Protein AF-A0A452Z0E9-F1 (afdb_monomer)

Foldseek 3Di:
DDPPPPPDPPPADDDAAAEDEAEPLDPPWDDPLQKIKDWDDDQFPPVPNSDRNAADDCDDRNVNLVSQLVSFDWHWYKYKDQDCPDPVRIDIDTSAIKGFPDWDWDQPPVRHIIIITMIGHDPPDPDGPDDDDDDDPDD

Structure (mmCIF, N/CA/C/O backbone):
data_AF-A0A452Z0E9-F1
#
_entry.id   AF-A0A452Z0E9-F1
#
loop_
_atom_site.group_PDB
_atom_site.id
_atom_site.type_symbol
_atom_site.label_atom_id
_atom_site.label_alt_id
_atom_site.label_comp_id
_atom_site.label_asym_id
_atom_site.label_entity_id
_atom_site.label_seq_id
_atom_site.pdbx_PDB_ins_code
_atom_site.Cartn_x
_atom_site.Cartn_y
_atom_site.Cartn_z
_atom_site.occupancy
_atom_site.B_iso_or_equiv
_atom_site.auth_seq_id
_atom_site.auth_comp_id
_atom_site.auth_asym_id
_atom_site.auth_atom_id
_atom_site.pdbx_PDB_model_num
ATOM 1 N N . ASP A 1 1 ? -33.662 20.591 -7.785 1.00 42.84 1 ASP A N 1
ATOM 2 C CA . ASP A 1 1 ? -32.416 19.800 -7.823 1.00 42.84 1 ASP A CA 1
ATOM 3 C C . ASP A 1 1 ? -32.261 18.913 -6.604 1.00 42.84 1 ASP A C 1
ATOM 5 O O . ASP A 1 1 ? -31.738 19.324 -5.576 1.00 42.84 1 ASP A O 1
ATOM 9 N N . HIS A 1 2 ? -32.767 17.686 -6.708 1.00 39.69 2 HIS A N 1
ATOM 10 C CA . HIS A 1 2 ? -32.598 16.657 -5.689 1.00 39.69 2 HIS A CA 1
ATOM 11 C C . HIS A 1 2 ? -31.381 15.806 -6.044 1.00 39.69 2 HIS A C 1
ATOM 13 O O . HIS A 1 2 ? -31.487 14.824 -6.775 1.00 39.69 2 HIS A O 1
ATOM 19 N N . LEU A 1 3 ? -30.213 16.190 -5.527 1.00 51.38 3 LEU A N 1
ATOM 20 C CA . LEU A 1 3 ? -29.077 15.277 -5.467 1.00 51.38 3 LEU A CA 1
ATOM 21 C C . LEU A 1 3 ? -29.470 14.131 -4.533 1.00 51.38 3 LEU A C 1
ATOM 23 O O . LEU A 1 3 ? -29.570 14.310 -3.318 1.00 51.38 3 LEU A O 1
ATOM 27 N N . ILE A 1 4 ? -29.737 12.964 -5.115 1.00 50.75 4 ILE A N 1
ATOM 28 C CA . ILE A 1 4 ? -29.902 11.713 -4.381 1.00 50.75 4 ILE A CA 1
ATOM 29 C C . ILE A 1 4 ? -28.610 11.516 -3.581 1.00 50.75 4 ILE A C 1
ATOM 31 O O . ILE A 1 4 ? -27.563 11.200 -4.147 1.00 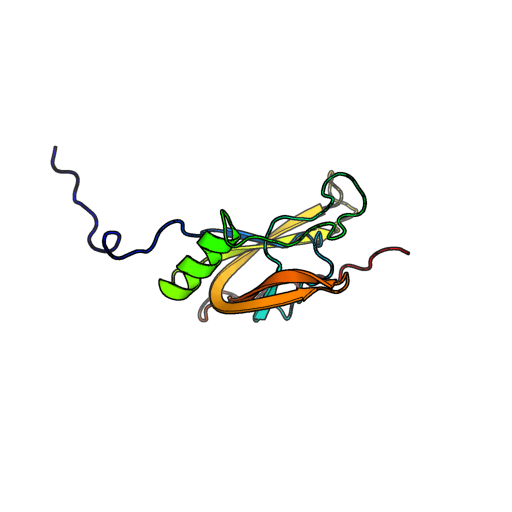50.75 4 ILE A O 1
ATOM 35 N N . LYS A 1 5 ? -28.658 11.746 -2.263 1.00 47.97 5 LYS A N 1
ATOM 36 C CA . LYS A 1 5 ? -27.589 11.312 -1.362 1.00 47.97 5 LYS A CA 1
ATOM 37 C C . LYS A 1 5 ? -27.505 9.800 -1.515 1.00 47.97 5 LYS A C 1
ATOM 39 O O . LYS A 1 5 ? -28.446 9.112 -1.132 1.00 47.97 5 LYS A O 1
ATOM 44 N N . GLN A 1 6 ? -26.426 9.295 -2.109 1.00 50.00 6 GLN A N 1
ATOM 45 C CA . GLN A 1 6 ? -26.231 7.853 -2.200 1.00 50.00 6 GLN A CA 1
ATOM 46 C C . GLN A 1 6 ? -26.188 7.286 -0.771 1.00 50.00 6 GLN A C 1
ATOM 48 O O . GLN A 1 6 ? -25.331 7.708 0.016 1.00 50.00 6 GLN A O 1
ATOM 53 N N . PRO A 1 7 ? -27.124 6.400 -0.3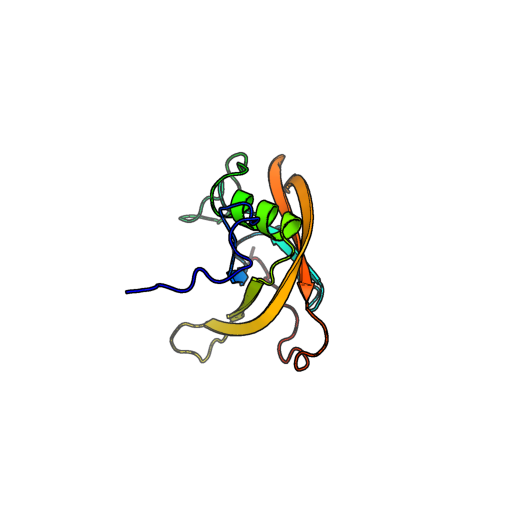93 1.00 45.50 7 PRO A N 1
ATOM 54 C CA . PRO A 1 7 ? -27.090 5.760 0.912 1.00 45.50 7 PRO A CA 1
ATOM 55 C C . PRO A 1 7 ? -25.846 4.864 0.956 1.00 45.50 7 PRO A C 1
ATOM 57 O O . PRO A 1 7 ? -25.644 4.050 0.060 1.00 45.50 7 PRO A O 1
ATOM 60 N N . GLY A 1 8 ? -24.980 5.060 1.952 1.00 62.38 8 GLY A N 1
ATOM 61 C CA . GLY A 1 8 ? -23.790 4.218 2.156 1.00 62.38 8 GLY A CA 1
ATOM 62 C C . GLY A 1 8 ? -22.478 4.952 2.445 1.00 62.38 8 GLY A C 1
ATOM 63 O O . GLY A 1 8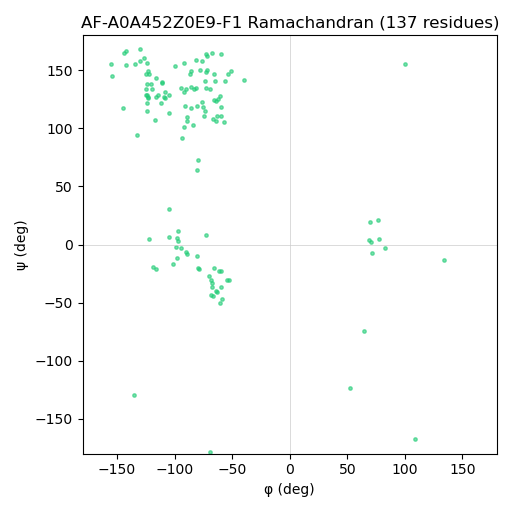 ? -21.536 4.320 2.904 1.00 62.38 8 GLY A O 1
ATOM 64 N N . TYR A 1 9 ? -22.398 6.272 2.232 1.00 62.69 9 TYR A N 1
ATOM 65 C CA . TYR A 1 9 ? -21.175 7.044 2.530 1.00 62.69 9 TYR A CA 1
ATOM 66 C C . TYR A 1 9 ? -21.194 7.769 3.886 1.00 62.69 9 TYR A C 1
ATOM 68 O O . TYR A 1 9 ? -20.153 8.268 4.305 1.00 62.69 9 TYR A O 1
ATOM 76 N N . GLN A 1 10 ? -22.346 7.861 4.565 1.00 72.00 10 GLN A N 1
ATOM 77 C CA . GLN A 1 10 ? -22.462 8.608 5.830 1.00 72.00 10 GLN A CA 1
ATOM 78 C C . GLN A 1 10 ? -21.733 7.942 7.005 1.00 72.00 10 GLN A C 1
ATOM 80 O O . GLN A 1 10 ? -21.276 8.653 7.895 1.00 72.00 10 GLN A O 1
ATOM 85 N N . ASP A 1 11 ? -21.577 6.618 6.970 1.00 85.62 11 ASP A N 1
ATOM 86 C CA . ASP A 1 11 ? -20.993 5.844 8.074 1.00 85.62 11 ASP A CA 1
ATOM 87 C C . ASP A 1 11 ? -19.499 5.539 7.871 1.00 85.62 11 ASP A C 1
ATOM 89 O O . ASP A 1 11 ? -18.884 4.844 8.677 1.00 85.62 11 ASP A O 1
ATOM 93 N N . LEU A 1 12 ? -18.895 6.047 6.789 1.00 89.81 12 LEU A N 1
ATOM 94 C CA . LEU A 1 12 ? -17.487 5.802 6.492 1.00 89.81 12 LEU A CA 1
ATOM 95 C C . LEU A 1 12 ? -16.577 6.737 7.285 1.00 89.81 12 LEU A C 1
ATOM 97 O O . LEU A 1 12 ? -16.750 7.957 7.307 1.00 89.81 12 LEU A O 1
ATOM 101 N N . ILE A 1 13 ? -15.525 6.160 7.857 1.00 93.81 13 ILE A N 1
ATOM 102 C CA . ILE A 1 13 ? -14.453 6.916 8.505 1.00 93.81 13 ILE A CA 1
ATOM 103 C C . ILE A 1 13 ? -13.493 7.443 7.430 1.00 93.81 13 ILE A C 1
ATOM 105 O O . ILE A 1 13 ? -12.867 6.661 6.715 1.00 93.81 13 ILE A O 1
ATOM 109 N N . PHE A 1 14 ? -13.351 8.764 7.323 1.00 93.38 14 PHE A N 1
ATOM 110 C CA . PHE A 1 14 ? -12.435 9.415 6.380 1.00 93.38 14 PHE A CA 1
ATOM 111 C C . PHE A 1 14 ? -11.125 9.854 7.061 1.00 93.38 14 PHE A C 1
ATOM 113 O O . PHE A 1 14 ? -11.120 10.119 8.265 1.00 93.38 14 PHE A O 1
ATOM 120 N N . PRO A 1 15 ? -10.003 9.967 6.322 1.00 96.00 15 PRO A N 1
ATOM 121 C CA . PRO A 1 15 ? -9.841 9.719 4.883 1.00 96.00 15 PRO A CA 1
ATOM 122 C C . PRO A 1 15 ? -9.889 8.230 4.514 1.00 96.00 15 PRO A C 1
ATOM 124 O O . PRO A 1 15 ? -9.733 7.374 5.379 1.00 96.00 15 PRO A O 1
ATOM 127 N N . LEU A 1 16 ? -10.076 7.947 3.222 1.00 95.88 16 LEU A N 1
ATOM 128 C CA . LEU A 1 16 ? -10.093 6.602 2.643 1.00 95.88 16 LEU A CA 1
ATOM 129 C C . LEU A 1 16 ? -9.000 6.447 1.588 1.00 95.88 16 LEU A C 1
ATOM 131 O O . LEU A 1 16 ? -8.797 7.330 0.754 1.00 95.88 16 LEU A O 1
ATOM 135 N N . ALA A 1 17 ? -8.328 5.301 1.597 1.00 97.19 17 ALA A N 1
ATOM 136 C CA . ALA A 1 17 ? -7.408 4.908 0.546 1.00 97.19 17 ALA A CA 1
ATOM 137 C C . ALA A 1 17 ? -8.201 4.227 -0.575 1.00 97.19 17 ALA A C 1
ATOM 139 O O . ALA A 1 17 ? -9.073 3.397 -0.328 1.00 97.19 17 ALA A O 1
ATOM 140 N N . THR A 1 18 ? -7.898 4.584 -1.823 1.00 96.75 18 THR A N 1
ATOM 141 C CA . THR A 1 18 ? -8.571 4.013 -3.006 1.00 96.75 18 THR A CA 1
ATOM 142 C C . THR A 1 18 ? -7.612 3.281 -3.939 1.00 96.75 18 THR A C 1
ATOM 144 O O . THR A 1 18 ? -8.043 2.453 -4.743 1.00 96.75 18 THR A O 1
ATOM 147 N N . CYS A 1 19 ? -6.313 3.566 -3.836 1.00 96.75 19 CYS A N 1
ATOM 148 C CA . CYS A 1 19 ? -5.262 2.962 -4.636 1.00 96.75 19 CYS A CA 1
ATOM 149 C C . CYS A 1 19 ? -3.935 3.004 -3.875 1.00 96.75 19 CYS A C 1
ATOM 151 O O . CYS A 1 19 ? -3.658 3.993 -3.197 1.00 96.75 19 CYS A O 1
ATOM 153 N N . ILE A 1 20 ? -3.111 1.976 -4.050 1.00 94.88 20 ILE A N 1
ATOM 154 C CA . ILE A 1 20 ? -1.687 1.995 -3.705 1.00 94.88 20 ILE A CA 1
ATOM 155 C C . ILE A 1 20 ? -0.853 1.641 -4.936 1.00 94.88 20 ILE A C 1
ATOM 157 O O . ILE A 1 20 ? -1.344 0.988 -5.863 1.00 94.88 20 ILE A O 1
ATOM 161 N N . VAL A 1 21 ? 0.404 2.079 -4.941 1.00 92.50 21 VAL A N 1
ATOM 162 C CA . VAL A 1 21 ? 1.372 1.761 -5.993 1.00 92.50 21 VAL A CA 1
ATOM 163 C C . VAL A 1 21 ? 2.595 1.120 -5.351 1.00 92.50 21 VAL A C 1
ATOM 165 O O . VAL A 1 21 ? 3.323 1.771 -4.607 1.00 92.50 21 VAL A O 1
ATOM 168 N N . MET A 1 22 ? 2.840 -0.147 -5.669 1.00 87.81 22 MET A N 1
ATOM 169 C CA . MET A 1 22 ? 4.044 -0.865 -5.267 1.00 87.81 22 MET A CA 1
ATOM 170 C C . MET A 1 22 ? 5.116 -0.660 -6.330 1.00 87.81 22 MET A C 1
ATOM 172 O O . MET A 1 22 ? 4.992 -1.154 -7.448 1.00 87.81 22 MET A O 1
ATOM 176 N N . SER A 1 23 ? 6.155 0.103 -6.003 1.00 80.69 23 SER A N 1
ATOM 177 C CA . SER A 1 23 ? 7.223 0.464 -6.952 1.00 80.69 23 SER A CA 1
ATOM 178 C C . SER A 1 23 ? 8.628 0.055 -6.503 1.00 80.69 23 SER A C 1
ATOM 180 O O . SER A 1 23 ? 9.594 0.389 -7.191 1.00 80.69 23 SER A O 1
ATOM 182 N N . GLY A 1 24 ? 8.737 -0.654 -5.372 1.00 70.00 24 GLY A N 1
ATOM 183 C CA . GLY A 1 24 ? 10.014 -1.100 -4.803 1.00 70.00 24 GLY A CA 1
ATOM 184 C C . GLY A 1 24 ? 10.800 -0.013 -4.093 1.00 70.00 24 GLY A C 1
ATOM 185 O O . GLY A 1 24 ? 12.012 -0.113 -3.961 1.00 70.00 24 GLY A O 1
ATOM 186 N N . ALA A 1 25 ? 10.122 1.057 -3.681 1.00 63.81 25 ALA A N 1
ATOM 187 C CA . ALA A 1 25 ? 10.745 2.180 -2.991 1.00 63.81 25 ALA A CA 1
ATOM 188 C C . ALA A 1 25 ? 10.977 1.922 -1.488 1.00 63.81 25 ALA A C 1
ATOM 190 O O . ALA A 1 25 ? 11.643 2.727 -0.838 1.00 63.81 25 ALA A O 1
ATOM 191 N N . TYR A 1 26 ? 10.427 0.832 -0.943 1.00 57.31 26 TYR A N 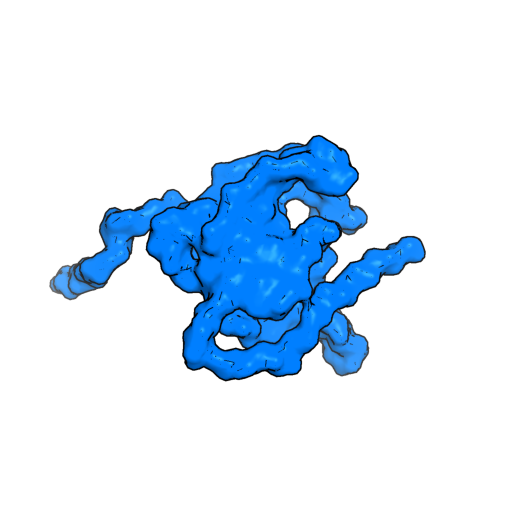1
ATOM 192 C CA . TYR A 1 26 ? 10.480 0.493 0.475 1.00 57.31 26 TYR A CA 1
ATOM 193 C C . TYR A 1 26 ? 11.104 -0.887 0.668 1.00 57.31 26 TYR A C 1
ATOM 195 O O . TYR A 1 26 ? 10.659 -1.870 0.083 1.00 57.31 26 TYR A O 1
ATOM 203 N N . GLU A 1 27 ? 12.139 -0.940 1.504 1.00 59.00 27 GLU A N 1
ATOM 204 C CA . GLU A 1 27 ? 12.914 -2.151 1.816 1.00 59.00 27 GLU A CA 1
ATOM 205 C C . GLU A 1 27 ? 12.103 -3.222 2.568 1.00 59.00 27 GLU A C 1
ATOM 207 O O . GLU A 1 27 ? 12.455 -4.398 2.547 1.00 59.00 27 GLU A O 1
ATOM 212 N N . ASP A 1 28 ? 11.006 -2.811 3.204 1.00 58.88 28 ASP A N 1
ATOM 213 C CA . ASP A 1 28 ? 10.146 -3.633 4.059 1.00 58.88 28 ASP A CA 1
ATOM 214 C C . ASP A 1 28 ? 8.928 -4.243 3.336 1.00 58.88 28 ASP A C 1
ATOM 216 O O . ASP A 1 28 ? 8.161 -4.993 3.953 1.00 58.88 28 ASP A O 1
ATOM 220 N N . ASP A 1 29 ? 8.721 -3.928 2.053 1.00 70.38 29 ASP A N 1
ATOM 221 C CA . ASP A 1 29 ? 7.580 -4.448 1.300 1.00 70.38 29 ASP A CA 1
ATOM 222 C C . ASP A 1 29 ? 7.732 -5.954 1.047 1.00 70.38 29 ASP A C 1
ATOM 224 O O . ASP A 1 29 ? 8.774 -6.443 0.606 1.00 70.38 29 ASP A O 1
ATOM 228 N N . PHE A 1 30 ? 6.654 -6.704 1.282 1.00 73.19 30 PHE A N 1
ATOM 229 C CA . PHE A 1 30 ? 6.617 -8.143 1.034 1.00 73.19 30 PHE A CA 1
ATOM 230 C C . PHE A 1 30 ? 5.468 -8.501 0.100 1.00 73.19 30 PHE A C 1
ATOM 232 O O . PHE A 1 30 ? 4.305 -8.245 0.410 1.00 73.19 30 PHE A O 1
ATOM 239 N N . ASP A 1 31 ? 5.787 -9.131 -1.030 1.00 74.50 31 ASP A N 1
ATOM 240 C CA . ASP A 1 31 ? 4.815 -9.461 -2.072 1.00 74.50 31 ASP A CA 1
ATOM 241 C C . ASP A 1 31 ? 4.686 -10.981 -2.270 1.00 74.50 31 ASP A C 1
ATOM 243 O O . ASP A 1 31 ? 5.552 -11.648 -2.843 1.00 74.50 31 ASP A O 1
ATOM 247 N N . LYS A 1 32 ? 3.566 -11.546 -1.807 1.00 77.06 32 LYS A N 1
ATOM 248 C CA . LYS A 1 32 ? 3.125 -12.919 -2.097 1.00 77.06 32 LYS A CA 1
ATOM 249 C C . LYS A 1 32 ? 1.979 -12.945 -3.114 1.00 77.06 32 LYS A C 1
ATOM 251 O O . LYS A 1 32 ? 1.177 -13.874 -3.088 1.00 77.06 32 LYS A O 1
ATOM 256 N N . ALA A 1 33 ? 1.927 -11.973 -4.025 1.00 77.06 33 ALA A N 1
ATOM 257 C CA . ALA A 1 33 ? 0.917 -11.835 -5.070 1.00 77.06 33 ALA A CA 1
ATOM 258 C C . ALA A 1 33 ? -0.495 -11.582 -4.501 1.00 77.06 33 ALA A C 1
ATOM 260 O O . ALA A 1 33 ? -0.971 -10.446 -4.520 1.00 77.06 33 ALA A O 1
ATOM 261 N N . ASP A 1 34 ? -1.149 -12.594 -3.935 1.00 84.00 34 ASP A N 1
ATOM 262 C CA . ASP A 1 34 ? -2.480 -12.470 -3.326 1.00 84.00 34 ASP A CA 1
ATOM 263 C C . ASP A 1 34 ? -2.451 -11.850 -1.926 1.00 84.00 34 ASP A C 1
ATOM 265 O O . ASP A 1 34 ? -3.456 -11.305 -1.469 1.00 84.00 34 ASP A O 1
ATOM 269 N N . GLU A 1 35 ? -1.299 -11.888 -1.257 1.00 88.88 35 GLU A N 1
ATOM 270 C CA . GLU A 1 35 ? -1.080 -11.241 0.033 1.00 88.88 35 GLU A CA 1
ATOM 271 C C . GLU A 1 35 ? 0.127 -10.310 -0.040 1.00 88.88 35 GLU A C 1
ATOM 273 O O . GLU A 1 35 ? 1.208 -10.701 -0.481 1.00 88.88 35 GLU A O 1
ATOM 278 N N . ILE A 1 36 ? -0.075 -9.068 0.385 1.00 91.12 36 ILE A N 1
ATOM 279 C CA . ILE A 1 36 ? 0.925 -8.004 0.343 1.00 91.12 36 ILE A CA 1
ATOM 280 C C . ILE A 1 36 ? 1.100 -7.464 1.756 1.00 91.12 36 ILE A C 1
ATOM 282 O O . ILE A 1 36 ? 0.117 -7.240 2.463 1.00 91.12 36 ILE A O 1
ATOM 286 N N . ILE A 1 37 ? 2.341 -7.202 2.148 1.00 91.50 37 ILE A N 1
ATOM 287 C CA . ILE A 1 37 ? 2.661 -6.306 3.256 1.00 91.50 37 ILE A CA 1
ATOM 288 C C . ILE A 1 37 ? 3.183 -5.019 2.629 1.00 91.50 37 ILE A C 1
ATOM 290 O O . ILE A 1 37 ? 4.226 -5.026 1.980 1.00 91.50 37 ILE A O 1
ATOM 294 N N . TYR A 1 38 ? 2.413 -3.947 2.785 1.00 91.56 38 TYR A N 1
ATOM 295 C CA . TYR A 1 38 ? 2.722 -2.625 2.260 1.00 91.56 38 TYR A CA 1
ATOM 296 C C . TYR A 1 38 ? 3.196 -1.719 3.391 1.00 91.56 38 TYR A C 1
ATOM 298 O O . TYR A 1 38 ? 2.516 -1.593 4.418 1.00 91.56 38 TYR A O 1
ATOM 306 N N . THR A 1 39 ? 4.339 -1.077 3.191 1.00 90.25 39 THR A N 1
ATOM 307 C CA . THR A 1 39 ? 4.904 -0.131 4.150 1.00 90.25 39 THR A CA 1
ATOM 308 C C . THR A 1 39 ? 4.265 1.244 3.976 1.00 90.25 39 THR 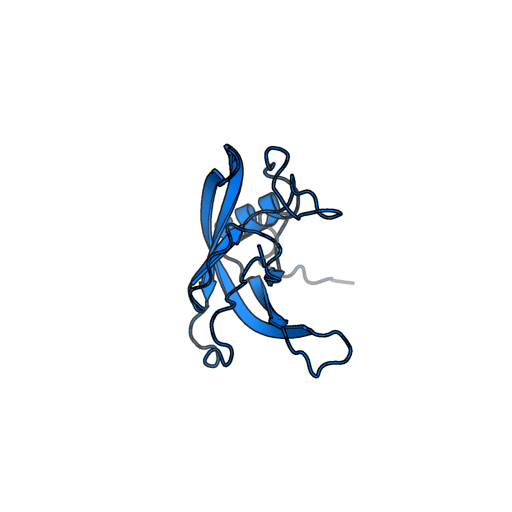A C 1
ATOM 310 O O . THR A 1 39 ? 4.096 1.742 2.864 1.00 90.25 39 THR A O 1
ATOM 313 N N . GLY A 1 40 ? 3.879 1.860 5.089 1.00 89.31 40 GLY A N 1
ATOM 314 C CA . GLY A 1 40 ? 3.285 3.187 5.126 1.00 89.31 40 GLY A CA 1
ATOM 315 C C . GLY A 1 40 ? 4.195 4.267 4.547 1.00 89.31 40 GLY A C 1
ATOM 316 O O . GLY A 1 40 ? 5.401 4.088 4.383 1.00 89.31 40 GLY A O 1
ATOM 317 N N . GLU A 1 41 ? 3.613 5.421 4.246 1.00 88.56 41 GLU A N 1
ATOM 318 C CA . GLU A 1 41 ? 4.365 6.573 3.766 1.00 88.56 41 GLU A CA 1
ATOM 319 C C . GLU A 1 41 ? 5.026 7.360 4.909 1.00 88.56 41 GLU A C 1
ATOM 321 O O . GLU A 1 41 ? 4.579 7.349 6.060 1.00 88.56 41 GLU A O 1
ATOM 326 N N . GLY A 1 42 ? 6.054 8.132 4.552 1.00 83.31 42 GLY A N 1
ATOM 327 C CA . GLY A 1 42 ? 6.703 9.093 5.442 1.00 83.31 42 GLY A CA 1
ATOM 328 C C . GLY A 1 42 ? 8.005 8.598 6.070 1.00 83.31 42 GLY A C 1
ATOM 329 O O . GLY A 1 42 ? 8.261 7.409 6.197 1.00 83.31 42 GLY A O 1
ATOM 330 N N . GLY A 1 43 ? 8.855 9.553 6.443 1.00 72.31 43 GLY A N 1
ATOM 331 C CA . GLY A 1 43 ? 10.148 9.313 7.086 1.00 72.31 43 GLY A CA 1
ATOM 332 C C . GLY A 1 43 ? 11.241 8.704 6.202 1.00 72.31 43 GLY A C 1
ATOM 333 O O . GLY A 1 43 ? 12.356 8.527 6.682 1.00 72.31 43 GLY A O 1
ATOM 334 N N . ASN A 1 44 ? 10.989 8.464 4.914 1.00 70.19 44 ASN A N 1
ATOM 335 C CA . ASN A 1 44 ? 11.997 8.033 3.943 1.00 70.19 44 ASN A CA 1
ATOM 336 C C . ASN A 1 44 ? 12.750 9.214 3.325 1.00 70.19 44 ASN A C 1
ATOM 338 O O . ASN A 1 44 ? 12.197 10.285 3.068 1.00 70.19 44 ASN A O 1
ATOM 342 N N . ASN A 1 45 ? 14.008 8.979 2.964 1.00 65.31 45 ASN A N 1
ATOM 343 C CA . ASN A 1 45 ? 14.801 9.880 2.142 1.00 65.31 45 ASN A CA 1
ATOM 344 C C . ASN A 1 45 ? 14.465 9.736 0.647 1.00 65.31 45 ASN A C 1
ATOM 346 O O . ASN A 1 45 ? 15.267 9.200 -0.118 1.00 65.31 45 ASN A O 1
ATOM 350 N N . LEU A 1 46 ? 13.293 10.221 0.230 1.00 58.53 46 LEU A N 1
ATOM 351 C CA . LEU A 1 46 ? 12.782 10.056 -1.142 1.00 58.53 46 LEU A CA 1
ATOM 352 C C . LEU A 1 46 ? 13.685 10.665 -2.236 1.00 58.53 46 LEU A C 1
ATOM 354 O O . LEU A 1 46 ? 13.618 10.239 -3.381 1.00 58.53 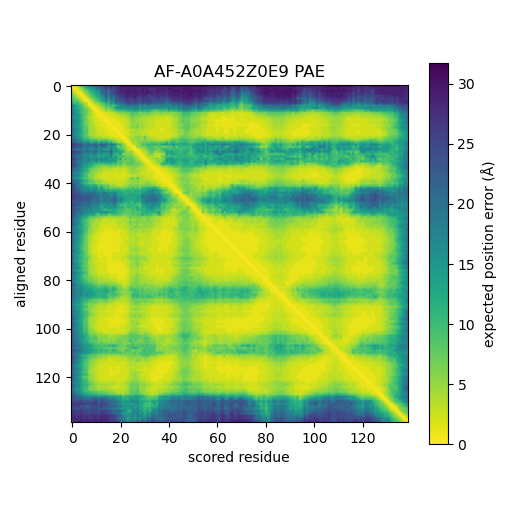46 LEU A O 1
ATOM 358 N N . LEU A 1 47 ? 14.534 11.639 -1.888 1.00 55.16 47 LEU A N 1
ATOM 359 C CA . LEU A 1 47 ? 15.479 12.296 -2.806 1.00 55.16 47 LEU A CA 1
ATOM 360 C C . LEU A 1 47 ? 16.908 11.726 -2.738 1.00 55.16 47 LEU A C 1
ATOM 362 O O . LEU A 1 47 ? 17.821 12.275 -3.348 1.00 55.16 47 LEU A O 1
ATOM 366 N N . GLY A 1 48 ? 17.128 10.658 -1.972 1.00 58.47 48 GLY A N 1
ATOM 367 C CA . GLY A 1 48 ? 18.423 9.984 -1.895 1.00 58.47 48 GLY A CA 1
ATOM 368 C C . GLY A 1 48 ? 18.263 8.472 -1.964 1.00 58.47 48 GLY A C 1
ATOM 369 O O . GLY A 1 48 ? 17.595 7.951 -2.841 1.00 58.47 48 GLY A O 1
ATOM 370 N N . ASN A 1 49 ? 18.869 7.757 -1.024 1.00 60.81 49 ASN A N 1
ATOM 371 C CA . ASN A 1 49 ? 18.873 6.290 -0.979 1.00 60.81 49 ASN A CA 1
ATOM 372 C C . ASN A 1 49 ? 17.538 5.623 -0.581 1.00 60.81 49 ASN A C 1
ATOM 374 O O . ASN A 1 49 ? 17.535 4.428 -0.323 1.00 60.81 49 ASN A O 1
ATOM 378 N N . GLY A 1 50 ? 16.427 6.358 -0.453 1.00 61.16 50 GLY A N 1
ATOM 379 C CA . GLY A 1 50 ? 15.114 5.789 -0.101 1.00 61.16 50 GLY A CA 1
ATOM 380 C C . GLY A 1 50 ? 14.970 5.304 1.348 1.00 61.16 50 GLY A C 1
ATOM 381 O O . GLY A 1 50 ? 13.861 5.006 1.781 1.00 61.16 50 GLY A O 1
ATOM 382 N N . HIS A 1 51 ? 16.056 5.294 2.125 1.00 72.25 51 HIS A N 1
ATOM 383 C CA . HIS A 1 51 ? 16.076 4.778 3.489 1.00 72.25 51 HIS A CA 1
ATOM 384 C C . HIS A 1 51 ? 15.219 5.582 4.468 1.00 72.25 51 HIS A C 1
ATOM 386 O O . HIS A 1 51 ? 15.181 6.818 4.416 1.00 72.25 51 HIS A O 1
ATOM 392 N N . GLN A 1 52 ? 14.642 4.874 5.441 1.00 69.25 52 GLN A N 1
ATOM 393 C CA . GLN A 1 52 ? 13.986 5.466 6.602 1.00 69.25 52 GLN A CA 1
ATOM 394 C C . GLN A 1 52 ? 14.999 6.272 7.442 1.00 69.25 52 GLN A C 1
ATOM 396 O O . GLN A 1 52 ? 16.048 5.761 7.846 1.00 69.25 52 GLN A O 1
ATOM 401 N N . LYS A 1 53 ? 14.687 7.545 7.687 1.00 76.31 53 LYS A N 1
ATOM 402 C CA . LYS A 1 53 ? 15.457 8.518 8.479 1.00 76.31 53 LYS A CA 1
ATOM 403 C C . LYS A 1 53 ? 14.725 8.992 9.735 1.00 76.31 53 LYS A C 1
ATOM 405 O O . LYS A 1 53 ? 15.376 9.535 10.619 1.00 76.31 53 LYS A O 1
ATOM 410 N N . THR A 1 54 ? 13.4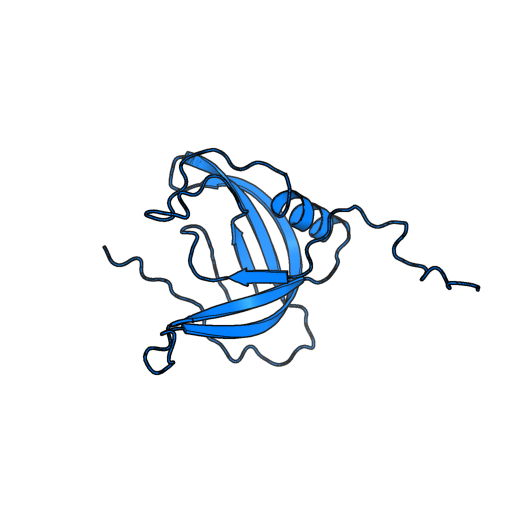00 8.864 9.782 1.00 79.69 54 THR A N 1
ATOM 411 C CA . THR A 1 54 ? 12.580 9.274 10.930 1.00 79.69 54 THR A CA 1
ATOM 412 C C . THR A 1 54 ? 11.412 8.317 11.135 1.00 79.69 54 THR A C 1
ATOM 414 O O . THR A 1 54 ? 11.044 7.577 10.224 1.00 79.69 54 THR A O 1
ATOM 417 N N . GLU A 1 55 ? 10.785 8.384 12.306 1.00 86.94 55 GLU A N 1
ATOM 418 C CA . GLU A 1 55 ? 9.532 7.684 12.605 1.00 86.94 55 GLU A CA 1
ATOM 419 C C . GLU A 1 55 ? 8.425 8.052 11.601 1.00 86.94 55 GLU A C 1
ATOM 421 O O . GLU A 1 55 ? 8.283 9.218 11.207 1.00 86.94 55 GLU A O 1
ATOM 426 N N . GLN A 1 56 ? 7.620 7.067 11.202 1.00 90.06 56 GLN A N 1
ATOM 427 C CA . GLN A 1 56 ? 6.369 7.303 10.487 1.00 90.06 56 GLN A CA 1
ATOM 428 C C . GLN A 1 56 ? 5.279 7.800 11.437 1.00 90.06 56 GLN A C 1
ATOM 430 O O . GLN A 1 56 ? 5.303 7.561 12.643 1.00 90.06 56 GLN A O 1
ATOM 435 N N . THR A 1 57 ? 4.273 8.470 10.877 1.00 91.38 57 THR A N 1
ATOM 436 C CA . THR A 1 57 ? 3.104 8.943 11.631 1.00 91.38 57 THR A CA 1
ATOM 437 C C . THR A 1 57 ? 1.820 8.382 11.036 1.00 91.38 57 THR A C 1
ATOM 439 O O . THR A 1 57 ? 1.728 8.157 9.827 1.00 91.38 57 THR A O 1
ATOM 442 N N . LEU A 1 58 ? 0.806 8.164 11.878 1.00 92.06 58 LEU A N 1
ATOM 443 C CA . LEU A 1 58 ? -0.517 7.716 11.440 1.00 92.06 58 LEU A CA 1
ATOM 444 C C . LEU A 1 58 ? -1.342 8.901 10.915 1.00 92.06 58 LEU A C 1
ATOM 446 O O . LEU A 1 58 ? -2.355 9.293 11.487 1.00 92.06 58 LEU A O 1
ATOM 450 N N . LEU A 1 59 ? -0.869 9.505 9.831 1.00 92.50 59 LEU A N 1
ATOM 451 C CA . LEU A 1 59 ? -1.500 10.628 9.146 1.00 92.50 59 LEU A CA 1
ATOM 452 C C . LEU A 1 59 ? -1.594 10.320 7.649 1.00 92.50 59 LEU A C 1
ATOM 454 O O . LEU A 1 59 ? -0.974 9.375 7.163 1.00 92.50 59 LEU A O 1
ATOM 458 N N . ARG A 1 60 ? -2.365 11.130 6.913 1.00 93.88 60 ARG A N 1
ATOM 459 C CA . ARG A 1 60 ? -2.432 11.085 5.441 1.00 93.88 60 ARG A CA 1
ATOM 460 C C . ARG A 1 60 ? -2.718 9.668 4.911 1.00 93.88 60 ARG A C 1
ATOM 462 O O . ARG A 1 60 ? -3.733 9.091 5.299 1.00 93.88 60 ARG A O 1
ATOM 469 N N . GLY A 1 61 ? -1.864 9.115 4.046 1.00 95.50 61 GLY A N 1
ATOM 470 C CA . GLY A 1 61 ? -2.021 7.790 3.448 1.00 95.50 61 GLY A CA 1
ATOM 471 C C . GLY A 1 61 ? -2.078 6.668 4.484 1.00 95.50 61 GLY A C 1
ATOM 472 O O . GLY A 1 61 ? -2.897 5.762 4.349 1.00 95.50 61 GLY A O 1
ATOM 473 N N . ASN A 1 62 ? -1.309 6.774 5.572 1.00 96.00 62 ASN A N 1
ATOM 474 C CA . ASN A 1 62 ? -1.309 5.771 6.642 1.00 96.00 62 ASN A CA 1
ATOM 475 C C . ASN A 1 62 ? -2.652 5.753 7.379 1.00 96.00 62 ASN A C 1
ATOM 477 O O . ASN A 1 62 ? -3.235 4.693 7.604 1.00 96.00 62 ASN A O 1
ATOM 481 N N . LEU A 1 63 ? -3.186 6.938 7.697 1.00 96.69 63 LEU A N 1
ATOM 482 C CA . LEU A 1 63 ? -4.517 7.060 8.293 1.00 96.69 63 LEU A CA 1
ATOM 483 C C . LEU A 1 63 ? -5.606 6.572 7.326 1.00 96.69 63 LEU A C 1
ATOM 485 O O . LEU A 1 63 ? -6.529 5.875 7.740 1.00 96.69 63 LEU A O 1
ATOM 489 N N . ALA A 1 64 ? -5.473 6.884 6.036 1.00 97.94 64 ALA A N 1
ATOM 490 C CA . ALA A 1 64 ? -6.412 6.460 5.006 1.00 97.94 64 ALA A CA 1
ATOM 491 C C . ALA A 1 64 ? -6.456 4.930 4.846 1.00 97.94 64 ALA A C 1
ATOM 493 O O . ALA A 1 64 ? -7.538 4.354 4.720 1.00 97.94 64 ALA A O 1
ATOM 494 N N . LEU A 1 65 ? -5.305 4.254 4.901 1.00 97.75 65 LEU A N 1
ATOM 495 C CA . LEU A 1 65 ? -5.209 2.791 4.867 1.00 97.75 65 LEU A CA 1
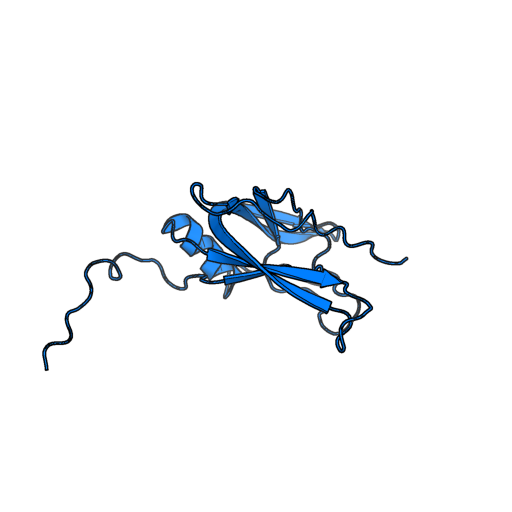ATOM 496 C C . LEU A 1 65 ? -5.779 2.150 6.137 1.00 97.75 65 LEU A C 1
ATOM 498 O O . LEU A 1 65 ? -6.562 1.204 6.041 1.00 97.75 65 LEU A O 1
ATOM 502 N N . LYS A 1 66 ? -5.467 2.708 7.314 1.00 97.56 66 LYS A N 1
ATOM 503 C CA . LYS A 1 66 ? -6.034 2.272 8.599 1.00 97.56 66 LYS A CA 1
ATOM 504 C C . LYS A 1 66 ? -7.558 2.380 8.601 1.00 97.56 66 LYS A C 1
ATOM 506 O O . LYS A 1 66 ? -8.240 1.426 8.951 1.00 97.56 66 LYS A O 1
ATOM 511 N N . ASN A 1 67 ? -8.107 3.503 8.151 1.00 97.44 67 ASN A N 1
ATOM 512 C CA . ASN A 1 67 ? -9.555 3.672 8.050 1.00 97.44 67 ASN A CA 1
ATOM 513 C C . ASN A 1 67 ? -10.169 2.758 6.983 1.00 97.44 67 ASN A C 1
ATOM 515 O O . ASN A 1 67 ? -11.282 2.278 7.161 1.00 97.44 67 ASN A O 1
ATOM 519 N N . SER A 1 68 ? -9.448 2.472 5.893 1.00 97.75 68 SER A N 1
ATOM 520 C CA . SER A 1 68 ? -9.944 1.551 4.863 1.00 97.75 68 SER A CA 1
ATOM 521 C C . SER A 1 68 ? -10.034 0.108 5.351 1.00 97.75 68 SER A C 1
ATOM 523 O O . SER A 1 68 ? -10.926 -0.625 4.930 1.00 97.75 68 SER A O 1
ATOM 525 N N . LYS A 1 69 ? -9.154 -0.296 6.277 1.00 97.56 69 LYS A N 1
ATOM 526 C CA . LYS A 1 69 ? -9.298 -1.551 7.027 1.00 97.56 69 LYS A CA 1
ATOM 527 C C . LYS A 1 69 ? -10.595 -1.550 7.833 1.00 97.56 69 LYS A C 1
ATOM 529 O O . LYS A 1 69 ? -11.360 -2.503 7.749 1.00 97.56 69 LYS A O 1
ATOM 534 N N . ASP A 1 70 ? -10.831 -0.490 8.603 1.00 96.69 70 ASP A N 1
ATOM 535 C CA . ASP A 1 70 ? -11.981 -0.408 9.510 1.00 96.69 70 ASP A CA 1
ATOM 536 C C . ASP A 1 70 ? -13.316 -0.336 8.744 1.00 96.69 70 ASP A C 1
ATOM 538 O O . ASP A 1 70 ? -14.285 -0.978 9.136 1.00 96.69 70 ASP A O 1
ATOM 542 N N . ASN A 1 71 ? -13.344 0.363 7.606 1.00 96.06 71 ASN A N 1
ATOM 543 C CA . ASN A 1 71 ? -14.505 0.426 6.713 1.00 96.06 71 ASN A CA 1
ATOM 544 C C . ASN A 1 71 ? -14.640 -0.809 5.798 1.00 96.06 71 ASN A C 1
ATOM 546 O O . ASN A 1 71 ? -15.706 -1.057 5.237 1.00 96.06 71 ASN A O 1
ATOM 550 N N . GLY A 1 72 ? -13.561 -1.567 5.581 1.00 95.56 72 GLY A N 1
ATOM 551 C CA . GLY A 1 72 ? -13.542 -2.758 4.729 1.00 95.56 72 GLY A CA 1
ATOM 552 C C . GLY A 1 72 ? -13.689 -2.491 3.224 1.00 95.56 72 GLY A C 1
ATOM 553 O O . GLY A 1 72 ? -14.047 -3.415 2.479 1.00 95.56 72 GLY A O 1
ATOM 554 N N . ASN A 1 73 ? -13.435 -1.261 2.759 1.00 96.06 73 ASN A N 1
ATOM 555 C CA . ASN A 1 73 ? -13.523 -0.916 1.339 1.00 96.06 73 ASN A CA 1
ATOM 556 C C . ASN A 1 73 ? -12.360 -1.518 0.527 1.00 96.06 73 ASN A C 1
ATOM 558 O O . ASN A 1 73 ? -11.244 -1.657 1.033 1.00 96.06 73 ASN A O 1
ATOM 562 N N . PRO A 1 74 ? -12.594 -1.862 -0.752 1.00 97.38 74 PRO A N 1
ATOM 563 C CA . PRO A 1 74 ? -11.535 -2.325 -1.633 1.00 97.38 74 PRO A CA 1
ATOM 564 C C . PRO A 1 74 ? -10.584 -1.189 -2.032 1.00 97.38 74 PRO A C 1
ATOM 566 O O . PRO A 1 74 ? -10.982 -0.029 -2.168 1.00 97.38 74 PRO A O 1
ATOM 569 N N . ILE A 1 75 ? -9.331 -1.555 -2.280 1.00 97.88 75 ILE A N 1
ATOM 570 C CA . ILE A 1 75 ? -8.237 -0.695 -2.724 1.00 97.88 75 ILE A CA 1
ATOM 571 C C . ILE A 1 75 ? -7.657 -1.287 -4.006 1.00 97.88 75 ILE A C 1
ATOM 573 O O . ILE A 1 75 ? -7.415 -2.491 -4.090 1.00 97.88 75 ILE A O 1
ATOM 577 N N . ARG A 1 76 ? -7.425 -0.445 -5.014 1.00 97.69 76 ARG A N 1
ATOM 578 C CA . ARG A 1 76 ? -6.711 -0.845 -6.232 1.00 97.69 76 ARG A CA 1
ATOM 579 C C . ARG A 1 76 ? -5.223 -1.025 -5.941 1.00 97.69 76 ARG A C 1
ATOM 581 O O . ARG A 1 76 ? -4.615 -0.154 -5.322 1.00 97.69 76 ARG A O 1
ATOM 588 N N . VAL A 1 77 ? -4.633 -2.106 -6.434 1.00 95.19 77 VAL A N 1
ATOM 589 C CA . VAL A 1 77 ? -3.183 -2.321 -6.367 1.00 95.19 77 VAL A CA 1
ATOM 590 C C . VAL A 1 77 ? -2.589 -2.181 -7.759 1.00 95.19 77 VAL A C 1
ATOM 592 O O . VAL A 1 77 ? -3.042 -2.825 -8.706 1.00 95.19 77 VAL A O 1
ATOM 595 N N . ILE A 1 78 ? -1.581 -1.319 -7.872 1.00 93.94 78 ILE A N 1
ATOM 596 C CA . ILE A 1 78 ? -0.771 -1.150 -9.077 1.00 93.94 78 ILE A CA 1
ATOM 597 C C . ILE A 1 78 ? 0.656 -1.599 -8.755 1.00 93.94 78 ILE A C 1
ATOM 599 O O . ILE A 1 78 ? 1.233 -1.118 -7.778 1.00 93.94 78 ILE A O 1
ATOM 603 N N . ARG A 1 79 ? 1.236 -2.486 -9.567 1.00 89.75 79 ARG A N 1
ATOM 604 C CA . ARG A 1 79 ? 2.621 -2.959 -9.421 1.00 89.75 79 ARG A CA 1
ATOM 605 C C . ARG A 1 79 ? 3.509 -2.385 -10.517 1.00 89.75 79 ARG A C 1
ATOM 607 O O . ARG A 1 79 ? 3.148 -2.417 -11.688 1.00 89.75 79 ARG A O 1
ATOM 614 N N . GLY A 1 80 ? 4.655 -1.839 -10.131 1.00 87.94 80 GLY A N 1
ATOM 615 C CA . GLY A 1 80 ? 5.703 -1.405 -11.046 1.00 87.94 80 GLY A CA 1
ATOM 616 C C . GLY A 1 80 ? 6.685 -2.537 -11.326 1.00 87.94 80 GLY A C 1
ATOM 617 O O . GLY A 1 80 ? 7.165 -3.175 -10.396 1.00 87.94 80 GLY A O 1
ATOM 618 N N . HIS A 1 81 ? 7.026 -2.729 -12.596 1.00 84.00 81 HIS A N 1
ATOM 619 C CA . HIS A 1 81 ? 7.973 -3.735 -13.074 1.00 84.00 81 HIS A CA 1
ATOM 620 C C . HIS A 1 81 ? 9.104 -3.056 -13.839 1.00 84.00 81 HIS A C 1
ATOM 622 O O . HIS A 1 81 ? 8.886 -2.041 -14.507 1.00 84.00 81 HIS A O 1
ATOM 628 N N . ILE A 1 82 ? 10.309 -3.616 -13.757 1.00 84.75 82 ILE A N 1
ATOM 629 C CA . ILE A 1 82 ? 11.425 -3.200 -14.610 1.00 84.75 82 ILE A CA 1
ATOM 630 C C . ILE A 1 82 ? 11.192 -3.794 -15.999 1.00 84.75 82 ILE A C 1
ATOM 632 O O . ILE A 1 82 ? 11.107 -5.008 -16.140 1.00 84.75 82 ILE A O 1
ATOM 636 N N . GLU A 1 83 ? 11.138 -2.942 -17.019 1.00 85.19 83 GLU A N 1
ATOM 637 C CA . GLU A 1 83 ? 11.015 -3.353 -18.418 1.00 85.19 83 GLU A CA 1
ATOM 638 C C . GLU A 1 83 ? 12.042 -2.570 -19.228 1.00 85.19 83 GLU A C 1
ATOM 640 O O . GLU A 1 83 ? 11.809 -1.429 -19.623 1.00 85.19 83 GLU A O 1
ATOM 645 N N . LYS A 1 84 ? 13.216 -3.173 -19.439 1.00 86.31 84 LYS A N 1
ATOM 646 C CA . LYS A 1 84 ? 14.369 -2.493 -20.053 1.00 86.31 84 LYS A CA 1
ATOM 647 C C . LYS A 1 84 ? 14.096 -2.019 -21.482 1.00 86.31 84 LYS A C 1
ATOM 649 O O . LYS A 1 84 ? 14.773 -1.108 -21.944 1.00 86.31 84 LYS A O 1
ATOM 654 N N . ASN A 1 85 ? 13.125 -2.627 -22.162 1.00 87.56 85 ASN A N 1
ATOM 655 C CA . ASN A 1 85 ? 12.764 -2.274 -23.532 1.00 87.56 85 ASN A CA 1
ATOM 656 C C . ASN A 1 85 ? 11.678 -1.192 -23.606 1.00 87.56 85 ASN A C 1
ATOM 658 O O . ASN A 1 85 ? 11.356 -0.732 -24.701 1.00 87.56 85 ASN A O 1
ATOM 662 N N . SER A 1 86 ? 11.093 -0.779 -22.474 1.00 87.94 86 SER A N 1
ATOM 663 C CA . SER A 1 86 ? 10.181 0.361 -22.460 1.00 87.94 86 SER A CA 1
ATOM 664 C C . SER A 1 86 ? 10.975 1.666 -22.496 1.00 87.94 86 SER A C 1
ATOM 666 O O . SER A 1 86 ? 12.080 1.759 -21.964 1.00 87.94 86 SER A O 1
ATOM 668 N N . TYR A 1 87 ? 10.387 2.711 -23.081 1.00 84.94 87 TYR A N 1
ATOM 669 C CA . TYR A 1 87 ? 11.003 4.042 -23.144 1.00 84.94 87 TYR A CA 1
ATOM 670 C C . TYR A 1 87 ? 11.422 4.584 -21.764 1.00 84.94 87 TYR A C 1
ATOM 672 O O . TYR A 1 87 ? 12.389 5.330 -21.644 1.00 84.94 87 TYR A O 1
ATOM 680 N N . THR A 1 88 ? 10.699 4.204 -20.710 1.00 86.81 88 THR A N 1
ATOM 681 C CA . THR A 1 88 ? 10.924 4.661 -19.332 1.00 86.81 88 THR A CA 1
ATOM 682 C C . THR A 1 88 ? 11.720 3.663 -18.486 1.00 86.81 88 THR A C 1
ATOM 684 O O . THR A 1 88 ? 11.968 3.928 -17.310 1.00 86.81 88 THR A O 1
ATOM 687 N N . GLY A 1 89 ? 12.079 2.495 -19.035 1.00 86.88 89 GLY A N 1
ATOM 688 C CA . GLY A 1 89 ? 12.694 1.388 -18.297 1.00 86.88 89 GLY A CA 1
ATOM 689 C C . GLY A 1 89 ? 11.764 0.696 -17.287 1.00 86.88 89 GLY A C 1
ATOM 690 O O . GLY A 1 89 ? 12.209 -0.176 -16.535 1.00 86.88 89 GLY A O 1
ATOM 691 N N . LYS A 1 90 ? 10.485 1.096 -17.223 1.00 86.94 90 LYS A N 1
ATOM 692 C CA . LYS A 1 90 ? 9.471 0.573 -16.297 1.00 86.94 90 LYS A CA 1
ATOM 693 C C . LYS A 1 90 ? 8.099 0.455 -16.957 1.00 86.94 90 LYS A C 1
ATOM 695 O O . LYS A 1 90 ? 7.774 1.204 -17.878 1.00 86.94 90 LYS A O 1
ATOM 700 N N . VAL A 1 91 ? 7.270 -0.441 -16.436 1.00 89.75 91 VAL A N 1
ATOM 701 C CA . VAL A 1 91 ? 5.834 -0.540 -16.741 1.00 89.75 91 VAL A CA 1
ATOM 702 C C . VAL A 1 91 ? 5.045 -0.714 -15.448 1.00 89.75 91 VAL A C 1
ATOM 704 O O . VAL A 1 91 ? 5.589 -1.183 -14.452 1.00 89.75 91 VAL A O 1
ATOM 707 N N . TYR A 1 92 ? 3.771 -0.329 -15.451 1.00 90.31 92 TYR A N 1
ATOM 708 C CA . TYR A 1 92 ? 2.890 -0.470 -14.293 1.00 90.31 92 TYR A CA 1
ATOM 709 C C . TYR A 1 92 ? 1.655 -1.280 -14.673 1.00 90.31 92 TYR A C 1
ATOM 711 O O . TYR A 1 92 ? 0.985 -0.955 -15.654 1.00 90.31 92 TYR A O 1
ATOM 719 N N . THR A 1 93 ? 1.346 -2.316 -13.898 1.00 90.19 93 THR A N 1
ATOM 720 C CA . THR A 1 93 ? 0.182 -3.183 -14.103 1.00 90.19 93 THR A CA 1
ATOM 721 C C . THR A 1 93 ? -0.838 -2.972 -12.997 1.00 90.19 93 THR A C 1
ATOM 723 O O . THR A 1 93 ? -0.485 -2.792 -11.833 1.00 90.19 93 THR A O 1
ATOM 726 N N . TYR A 1 94 ? -2.117 -2.967 -13.364 1.00 93.69 94 TYR A N 1
ATOM 727 C CA . TYR A 1 94 ? -3.204 -3.023 -12.397 1.00 93.69 94 TYR A CA 1
ATOM 728 C C . TYR A 1 94 ? -3.490 -4.483 -12.051 1.00 93.69 94 TYR A C 1
ATOM 730 O O . TYR A 1 94 ? -3.919 -5.251 -12.909 1.00 93.69 94 TYR A O 1
ATOM 738 N N . ASP A 1 95 ? -3.307 -4.840 -10.783 1.00 92.00 95 ASP A N 1
ATOM 739 C CA . ASP A 1 95 ? -3.329 -6.237 -10.337 1.00 92.00 95 ASP A CA 1
ATOM 740 C C . ASP A 1 95 ? -4.628 -6.605 -9.598 1.00 92.00 95 ASP A C 1
ATOM 742 O O . ASP A 1 95 ? -4.809 -7.718 -9.094 1.00 92.00 95 ASP A O 1
ATOM 746 N N . GLY A 1 96 ? -5.587 -5.680 -9.588 1.00 94.94 96 GLY A N 1
ATOM 747 C CA . GLY A 1 96 ? -6.927 -5.898 -9.066 1.00 94.94 96 GLY A CA 1
ATOM 748 C C . GLY A 1 96 ? -7.206 -5.165 -7.759 1.00 94.94 96 GLY A C 1
ATOM 749 O O . GLY A 1 96 ? -6.507 -4.239 -7.336 1.00 94.94 96 GLY A O 1
ATOM 750 N N . LEU A 1 97 ? -8.310 -5.565 -7.145 1.00 97.56 97 LEU A N 1
ATOM 751 C CA . LEU A 1 97 ? -8.825 -5.063 -5.885 1.00 97.56 97 LEU A CA 1
ATOM 752 C C . LEU A 1 97 ? -8.354 -5.934 -4.724 1.00 97.56 97 LEU A C 1
ATOM 754 O O . LEU A 1 97 ? -8.430 -7.163 -4.772 1.00 97.56 97 LEU A O 1
ATOM 758 N N . TYR A 1 98 ? -7.914 -5.269 -3.667 1.00 97.50 98 TYR A N 1
ATOM 759 C CA . TYR A 1 98 ? -7.478 -5.860 -2.412 1.00 97.50 98 TYR A CA 1
ATOM 760 C C . TYR A 1 98 ? -8.234 -5.209 -1.253 1.00 97.50 98 TYR A C 1
ATOM 762 O O . TYR A 1 98 ? -8.753 -4.104 -1.388 1.00 97.50 98 TYR A O 1
ATOM 770 N N . LYS A 1 99 ? -8.274 -5.861 -0.093 1.00 98.00 99 LYS A N 1
ATOM 771 C CA . LYS A 1 99 ? -8.708 -5.254 1.173 1.00 98.00 99 LYS A CA 1
ATOM 772 C C . LYS A 1 99 ? -7.556 -5.222 2.155 1.00 98.00 99 LYS A C 1
ATOM 774 O O . LYS A 1 99 ? -6.784 -6.176 2.220 1.00 98.00 99 LYS A O 1
ATOM 779 N N . VAL A 1 100 ? -7.479 -4.156 2.947 1.00 97.69 100 VAL A N 1
ATOM 780 C CA . VAL A 1 100 ? -6.592 -4.126 4.112 1.00 97.69 100 VAL A CA 1
ATOM 781 C C . VAL A 1 100 ? -7.219 -5.010 5.181 1.00 97.69 100 VAL A C 1
ATOM 783 O O . VAL A 1 100 ? -8.317 -4.734 5.656 1.00 97.69 100 VAL A O 1
ATOM 786 N N . VAL A 1 101 ? -6.543 -6.100 5.519 1.00 97.38 101 VAL A N 1
ATOM 787 C CA . VAL A 1 101 ? -7.008 -7.077 6.510 1.00 97.38 101 VAL A CA 1
ATOM 788 C C . VAL A 1 101 ? -6.319 -6.904 7.857 1.00 97.38 101 VAL A C 1
ATOM 790 O O . VAL A 1 101 ? -6.809 -7.424 8.853 1.00 97.38 101 VAL A O 1
ATOM 793 N N . ASP A 1 102 ? -5.194 -6.186 7.898 1.00 96.62 102 ASP A N 1
ATOM 794 C CA . ASP A 1 102 ? -4.471 -5.910 9.136 1.00 96.62 102 ASP A CA 1
ATOM 795 C C . ASP A 1 102 ? -3.624 -4.632 9.045 1.00 96.62 102 ASP A C 1
ATOM 797 O O . ASP A 1 102 ? -3.243 -4.205 7.952 1.00 96.62 102 ASP A O 1
ATOM 801 N N . CYS A 1 103 ? -3.346 -4.026 10.198 1.00 94.44 103 CYS A N 1
ATOM 802 C CA . CYS A 1 103 ? -2.525 -2.828 10.347 1.00 94.44 103 CYS A CA 1
ATOM 803 C C . CYS A 1 103 ? -1.740 -2.919 11.656 1.00 94.44 103 CYS A C 1
ATOM 805 O O . CYS A 1 103 ? -2.331 -2.901 12.736 1.00 94.44 103 CYS A O 1
ATOM 807 N N . LEU A 1 104 ? -0.415 -2.944 11.552 1.00 92.69 104 LEU A N 1
ATOM 808 C CA . LEU A 1 104 ? 0.499 -2.994 12.689 1.00 92.69 104 LEU A CA 1
ATOM 809 C C . LEU A 1 104 ? 1.570 -1.914 12.563 1.00 92.69 104 LEU A C 1
ATOM 811 O O . LEU A 1 104 ? 1.843 -1.412 11.474 1.00 92.69 104 LEU A O 1
ATOM 815 N N . SER A 1 105 ? 2.163 -1.537 13.688 1.00 89.25 105 SER A N 1
ATOM 816 C CA . SER A 1 105 ? 3.289 -0.612 13.728 1.00 89.25 105 SER A CA 1
ATOM 817 C C . SER A 1 105 ? 4.452 -1.285 14.435 1.00 89.25 105 SER A C 1
ATOM 819 O O . SER A 1 105 ? 4.287 -1.771 15.555 1.00 89.25 105 SER A O 1
ATOM 821 N N . GLU A 1 106 ? 5.616 -1.304 13.804 1.00 87.38 106 GLU A N 1
ATOM 822 C CA . GLU A 1 106 ? 6.810 -1.964 14.327 1.00 87.38 106 GLU A CA 1
ATOM 823 C C . GLU A 1 106 ? 8.062 -1.147 14.019 1.00 87.38 106 GLU A C 1
ATOM 825 O O . GLU A 1 106 ? 8.024 -0.214 13.219 1.00 87.38 106 GLU A O 1
ATOM 830 N N . LYS A 1 107 ? 9.181 -1.480 14.665 1.00 84.38 107 LYS A N 1
ATOM 831 C CA . LYS A 1 107 ? 10.471 -0.903 14.285 1.00 84.38 107 LYS A CA 1
ATOM 832 C C . LYS A 1 107 ? 10.942 -1.574 12.997 1.00 84.38 107 LYS A C 1
ATOM 834 O O . LYS A 1 107 ? 11.159 -2.782 12.996 1.00 84.38 107 LYS A O 1
ATOM 839 N N . GLY A 1 108 ? 11.098 -0.793 11.931 1.00 74.81 108 GLY A N 1
ATOM 840 C CA . GLY A 1 108 ? 11.643 -1.260 10.656 1.00 74.81 108 GLY A CA 1
ATOM 841 C C . GLY A 1 108 ? 13.134 -1.598 10.751 1.00 74.81 108 GLY A C 1
ATOM 842 O O . GLY A 1 108 ? 13.761 -1.433 11.803 1.00 74.81 108 GLY A O 1
ATOM 843 N N . VAL A 1 109 ? 13.730 -2.010 9.629 1.00 72.38 109 VAL A N 1
ATOM 844 C CA . VAL A 1 109 ? 15.134 -2.478 9.536 1.00 72.38 109 VAL A CA 1
ATOM 845 C C . VAL A 1 109 ? 16.137 -1.475 10.122 1.00 72.38 109 VAL A C 1
ATOM 847 O O . VAL A 1 109 ? 17.164 -1.847 10.687 1.00 72.38 109 VAL A O 1
ATOM 850 N N . ARG A 1 110 ? 15.814 -0.182 10.041 1.00 73.94 110 ARG A N 1
ATOM 851 C CA . ARG A 1 110 ? 16.648 0.929 10.525 1.00 73.94 110 ARG A CA 1
ATOM 852 C C . ARG A 1 110 ? 16.271 1.450 11.914 1.00 73.94 110 ARG A C 1
ATOM 854 O O . ARG A 1 110 ? 16.746 2.509 12.310 1.00 73.94 110 ARG A O 1
ATOM 861 N N . GLY A 1 111 ? 15.417 0.735 12.644 1.00 79.06 111 GLY A N 1
ATOM 862 C CA . GLY A 1 111 ? 15.052 1.030 14.032 1.00 79.06 111 GLY A CA 1
ATOM 863 C C . GLY A 1 111 ? 13.966 2.092 14.226 1.00 79.06 111 GLY A C 1
ATOM 864 O O . GLY A 1 111 ? 13.562 2.310 15.368 1.00 79.06 111 GLY A O 1
ATOM 865 N N . HIS A 1 112 ? 13.481 2.706 13.145 1.00 84.06 112 HIS A N 1
ATOM 866 C CA . HIS A 1 112 ? 12.389 3.680 13.174 1.00 84.06 112 HIS A CA 1
ATOM 867 C C . HIS A 1 112 ? 11.027 2.988 13.091 1.00 84.06 112 HIS A C 1
ATOM 869 O O . HIS A 1 112 ? 10.896 1.979 12.395 1.00 84.06 112 HIS A O 1
ATOM 875 N N . LEU A 1 113 ? 10.005 3.534 13.748 1.00 86.69 113 LEU A N 1
ATOM 876 C CA . LEU A 1 113 ? 8.624 3.077 13.621 1.00 86.69 113 LEU A CA 1
ATOM 877 C C . LEU A 1 113 ? 8.152 3.214 12.173 1.00 86.69 113 LEU A C 1
ATOM 879 O O . LEU A 1 113 ? 8.202 4.299 11.587 1.00 86.69 113 LEU A O 1
ATOM 883 N N . VAL A 1 114 ? 7.634 2.118 11.638 1.00 89.75 114 VAL A N 1
ATOM 884 C CA . VAL A 1 114 ? 6.955 2.039 10.348 1.00 89.75 114 VAL A CA 1
ATOM 885 C C . VAL A 1 114 ? 5.572 1.431 10.546 1.00 89.75 114 VAL A C 1
ATOM 887 O O . VAL A 1 114 ? 5.369 0.583 11.419 1.00 89.75 114 VAL A O 1
ATOM 890 N N . PHE A 1 115 ? 4.606 1.863 9.740 1.00 92.81 115 PHE A N 1
ATOM 891 C CA . PHE A 1 115 ? 3.298 1.221 9.668 1.00 92.81 115 PHE A CA 1
ATOM 892 C C . PHE A 1 115 ? 3.323 0.161 8.573 1.00 92.81 115 PHE A C 1
ATOM 894 O O . PHE A 1 115 ? 3.749 0.436 7.454 1.00 92.81 115 PHE A O 1
ATOM 901 N N . LYS A 1 116 ? 2.847 -1.043 8.880 1.00 92.94 116 LYS A N 1
ATOM 902 C CA . LYS A 1 116 ? 2.702 -2.135 7.920 1.00 92.94 116 LYS A CA 1
ATOM 903 C C . LYS A 1 116 ? 1.233 -2.485 7.766 1.00 92.94 116 LYS A C 1
ATOM 905 O O . LYS A 1 116 ? 0.526 -2.749 8.741 1.00 92.94 116 LYS A O 1
ATOM 910 N N . PHE A 1 117 ? 0.786 -2.496 6.520 1.00 95.56 117 PHE A N 1
ATOM 911 C CA . PHE A 1 117 ? -0.583 -2.801 6.139 1.00 95.56 117 PHE A CA 1
ATOM 912 C C . PHE A 1 117 ? -0.600 -4.125 5.395 1.00 95.56 117 PHE A C 1
ATOM 914 O O . PHE A 1 117 ? 0.054 -4.273 4.364 1.00 95.56 117 PHE A O 1
ATOM 921 N N . ARG A 1 118 ? -1.359 -5.091 5.905 1.00 96.00 118 ARG A N 1
ATOM 922 C CA . ARG A 1 118 ? -1.527 -6.385 5.247 1.00 96.00 118 ARG A CA 1
ATOM 923 C C . ARG A 1 118 ? -2.730 -6.311 4.327 1.00 96.00 118 ARG A C 1
ATOM 925 O O . ARG A 1 118 ? -3.843 -6.071 4.798 1.00 96.00 118 ARG A O 1
ATOM 932 N N . LEU A 1 119 ? -2.523 -6.517 3.033 1.00 96.38 119 LEU A N 1
ATOM 933 C CA . LEU A 1 119 ? -3.577 -6.511 2.028 1.00 96.38 119 LEU A CA 1
ATOM 934 C C . LEU A 1 119 ? -3.798 -7.915 1.475 1.00 96.38 119 LEU A C 1
ATOM 936 O O . LEU A 1 119 ? -2.839 -8.628 1.194 1.00 96.38 119 LEU A O 1
ATOM 940 N N . LYS A 1 120 ? -5.064 -8.285 1.273 1.00 96.31 120 LYS A N 1
ATOM 941 C CA . LYS A 1 120 ? -5.458 -9.530 0.605 1.00 96.31 120 LYS A CA 1
ATOM 942 C C . LYS A 1 120 ? -6.278 -9.252 -0.639 1.00 96.31 120 LYS A C 1
ATOM 944 O O . LYS A 1 120 ? -7.202 -8.435 -0.594 1.00 96.31 120 LYS A O 1
ATOM 949 N N . ARG A 1 121 ? -5.940 -9.934 -1.730 1.00 96.00 121 ARG A N 1
ATOM 950 C CA . ARG A 1 121 ? -6.653 -9.835 -3.000 1.00 96.00 121 ARG A CA 1
ATOM 951 C C . ARG A 1 121 ? -8.072 -10.359 -2.837 1.00 96.00 121 ARG A C 1
ATOM 953 O O . ARG A 1 121 ? -8.302 -11.343 -2.140 1.00 96.00 121 ARG A O 1
ATOM 960 N N . LEU A 1 122 ? -9.027 -9.688 -3.469 1.00 96.25 122 LEU A N 1
ATOM 961 C CA . LEU A 1 122 ? -10.397 -10.180 -3.522 1.00 96.25 122 LEU A CA 1
ATOM 962 C C . LEU A 1 122 ? -10.513 -11.370 -4.476 1.00 96.25 122 LEU A C 1
ATOM 964 O O . LEU A 1 122 ? -9.918 -11.371 -5.557 1.00 96.25 122 LEU A O 1
ATOM 968 N N . GLU A 1 123 ? -11.320 -12.349 -4.081 1.00 94.19 123 GLU A N 1
ATOM 969 C CA . GLU A 1 123 ? -11.688 -13.492 -4.916 1.00 94.19 123 GLU A CA 1
ATOM 970 C C . GLU A 1 123 ? -12.568 -13.068 -6.107 1.00 94.19 123 GLU A C 1
ATOM 972 O O . GLU A 1 123 ? -13.108 -11.961 -6.148 1.00 94.19 123 GLU A O 1
ATOM 977 N N . GLY A 1 124 ? -12.707 -13.953 -7.099 1.00 92.94 124 GLY A N 1
ATOM 978 C CA . GLY A 1 124 ? -13.560 -13.730 -8.276 1.00 92.94 124 GLY A CA 1
ATOM 979 C C . GLY A 1 124 ? -12.968 -12.805 -9.346 1.00 92.94 124 GLY A C 1
ATOM 980 O O . GLY A 1 124 ? -13.629 -12.506 -10.337 1.00 92.94 124 GLY A O 1
ATOM 981 N N . GLN A 1 125 ? -11.724 -12.361 -9.173 1.00 93.69 125 GLN A N 1
ATOM 982 C CA . GLN A 1 125 ? -10.987 -11.586 -10.171 1.00 93.69 125 GLN A CA 1
ATOM 983 C C . GLN A 1 125 ? -10.157 -12.511 -11.073 1.00 93.69 125 GLN A C 1
ATOM 985 O O . GLN A 1 125 ? -9.768 -13.592 -10.625 1.00 93.69 125 GLN A O 1
ATOM 990 N N . PRO A 1 126 ? -9.809 -12.089 -12.306 1.00 90.56 126 PRO A N 1
ATOM 991 C CA . PRO A 1 126 ? -8.890 -12.842 -13.156 1.00 90.56 126 PRO A CA 1
ATOM 992 C C . PRO A 1 126 ? -7.590 -13.199 -12.417 1.00 90.56 126 PRO A C 1
ATOM 994 O O . PRO A 1 126 ? -7.172 -12.430 -11.537 1.00 90.56 126 PRO A O 1
ATOM 997 N N . PRO A 1 127 ? -6.941 -14.328 -12.751 1.00 85.50 127 PRO A N 1
ATOM 998 C CA . PRO A 1 127 ? -5.648 -14.687 -12.179 1.00 85.50 127 PRO A CA 1
ATOM 999 C C . PRO A 1 127 ? -4.632 -13.557 -12.346 1.00 85.50 127 PRO A C 1
ATOM 1001 O O . PRO A 1 127 ? -4.658 -12.833 -13.343 1.00 85.50 127 PRO A O 1
ATOM 1004 N N . LEU A 1 128 ? -3.731 -13.411 -11.376 1.00 81.75 128 LEU A N 1
ATOM 1005 C CA . LEU A 1 128 ? -2.607 -12.494 -11.521 1.00 81.75 128 LEU A CA 1
ATOM 1006 C C . LEU A 1 128 ? -1.718 -12.978 -12.669 1.00 81.75 128 LEU A C 1
AT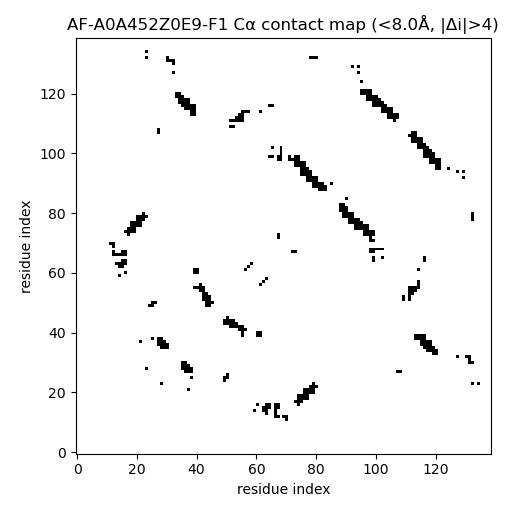OM 1008 O O . LEU A 1 128 ? -1.263 -14.119 -12.682 1.00 81.75 128 LEU A O 1
ATOM 1012 N N . THR A 1 129 ? -1.497 -12.105 -13.645 1.00 69.31 129 THR A N 1
ATOM 1013 C CA . THR A 1 129 ? -0.635 -12.377 -14.804 1.00 69.31 129 THR A CA 1
ATOM 1014 C C . THR A 1 129 ? 0.820 -11.989 -14.547 1.00 69.31 129 THR A C 1
ATOM 1016 O O . THR A 1 129 ? 1.689 -12.264 -15.367 1.00 69.31 129 THR A O 1
ATOM 1019 N N . THR A 1 130 ? 1.084 -11.328 -13.423 1.00 63.25 130 THR A N 1
ATOM 1020 C CA . THR A 1 130 ? 2.378 -10.796 -13.003 1.00 63.25 130 THR A CA 1
ATOM 1021 C C . THR A 1 130 ? 2.935 -11.633 -11.854 1.00 63.25 130 THR A C 1
ATOM 1023 O O . THR A 1 130 ? 2.270 -11.858 -10.842 1.00 63.25 130 THR A O 1
ATOM 1026 N N . SER A 1 131 ? 4.164 -12.131 -12.012 1.00 54.34 131 SER A N 1
ATOM 1027 C CA . SER A 1 131 ? 4.920 -12.755 -10.922 1.00 54.34 131 SER A CA 1
ATOM 1028 C C . SER A 1 131 ? 5.400 -11.703 -9.916 1.00 54.34 131 SER A C 1
ATOM 1030 O O . SER A 1 131 ? 5.432 -10.514 -10.233 1.00 54.34 131 SER A O 1
ATOM 1032 N N . ARG A 1 132 ? 5.767 -12.158 -8.706 1.00 56.16 132 ARG A N 1
ATOM 1033 C CA . ARG A 1 132 ? 6.301 -11.339 -7.599 1.00 56.16 132 ARG A CA 1
ATOM 1034 C C . ARG A 1 132 ? 7.260 -10.259 -8.087 1.00 56.16 132 ARG A C 1
ATOM 1036 O O . ARG A 1 132 ? 8.111 -10.532 -8.933 1.00 56.16 132 ARG A O 1
ATOM 1043 N N . VAL A 1 133 ? 7.186 -9.078 -7.479 1.00 52.50 133 VAL A N 1
ATOM 1044 C CA . VAL A 1 133 ? 8.214 -8.065 -7.703 1.00 52.50 133 VAL A CA 1
ATOM 1045 C C . VAL A 1 133 ? 9.393 -8.329 -6.768 1.00 52.50 133 VAL A C 1
ATOM 1047 O O . VAL A 1 133 ? 9.324 -8.062 -5.572 1.00 52.50 133 VAL A O 1
ATOM 1050 N N . GLU A 1 134 ? 10.470 -8.901 -7.304 1.00 45.47 134 GLU A N 1
ATOM 1051 C CA . GLU A 1 134 ? 11.745 -9.035 -6.597 1.00 45.47 134 GLU A CA 1
ATOM 1052 C C . GLU A 1 134 ? 12.593 -7.790 -6.871 1.00 45.47 134 GLU A C 1
ATOM 1054 O O . GLU A 1 134 ? 13.114 -7.599 -7.970 1.00 45.47 134 GLU A O 1
ATOM 1059 N N . PHE A 1 135 ? 12.721 -6.911 -5.879 1.00 50.03 135 PHE A N 1
ATOM 1060 C CA . PHE A 1 135 ? 13.615 -5.763 -5.974 1.00 50.03 135 PHE A CA 1
ATOM 1061 C C . PHE A 1 135 ? 14.976 -6.142 -5.394 1.00 50.03 135 PHE A C 1
ATOM 1063 O O . PHE A 1 135 ? 15.163 -6.178 -4.180 1.00 50.03 135 PHE A O 1
ATOM 1070 N N . THR A 1 136 ? 15.948 -6.434 -6.258 1.00 33.28 136 THR A N 1
ATOM 1071 C CA . THR A 1 136 ? 17.348 -6.504 -5.834 1.00 33.28 136 THR A CA 1
ATOM 1072 C C . THR A 1 136 ? 17.839 -5.073 -5.628 1.00 33.28 136 THR A C 1
ATOM 1074 O O . THR A 1 136 ? 17.979 -4.321 -6.594 1.00 33.28 136 THR A O 1
ATOM 1077 N N . ILE A 1 137 ? 18.089 -4.673 -4.380 1.00 39.25 137 ILE A N 1
ATOM 1078 C CA . ILE A 1 137 ? 18.876 -3.466 -4.116 1.00 39.25 137 ILE A CA 1
ATOM 1079 C C . ILE A 1 137 ? 20.288 -3.790 -4.603 1.00 39.25 137 ILE A C 1
ATOM 1081 O O . ILE A 1 137 ? 20.964 -4.637 -4.023 1.00 39.25 137 ILE A O 1
ATOM 1085 N N . SER A 1 138 ? 20.706 -3.192 -5.718 1.00 30.80 138 SER A N 1
ATOM 1086 C CA . SER A 1 138 ? 22.091 -3.284 -6.171 1.00 30.80 138 SER A CA 1
ATOM 1087 C C . SER A 1 138 ? 22.983 -2.632 -5.115 1.00 30.80 138 SER A C 1
ATOM 1089 O O . SER A 1 138 ? 22.888 -1.421 -4.901 1.00 30.80 138 SER A O 1
ATOM 1091 N N . SER A 1 139 ? 23.768 -3.470 -4.439 1.00 33.28 139 SER A N 1
ATOM 1092 C CA . SER A 1 139 ? 24.850 -3.124 -3.511 1.00 33.28 139 SER A CA 1
ATOM 1093 C C . SER A 1 139 ? 25.964 -2.332 -4.180 1.00 33.28 139 SER A C 1
ATOM 1095 O O . SER A 1 139 ? 26.271 -2.670 -5.347 1.00 33.28 139 SER A O 1
#

pLDDT: mean 81.33, std 17.26, range [30.8, 98.0]

Nearest PDB structures (foldseek):
  4qeo-assembly1_A  TM=9.710E-01  e=8.870E-16  Arabidopsis thaliana
  4qep-assembly1_A  TM=9.706E-01  e=2.125E-15  Arabidopsis thaliana
  4nj5-assembly1_A  TM=9.480E-01  e=1.331E-10  Arabidopsis thaliana
  6a5n-assembly1_A  TM=8.730E-01  e=7.686E-09  Arabidopsis thaliana
  6ghs-assembly1_A-2  TM=8.629E-01  e=2.363E-08  Thermocrispum agreste

Mean predicted aligned error: 8.52 Å

Sequence (139 aa):
DHLIKQPGYQDLIFPLATCIVMSGAYEDDFDKADEIIYTGEGGNNLLGNGHQKTEQTLLRGNLALKNSKDNGNPIRVIRGHIEKNSYTGKVYTYDGLYKVVDCLSEKGVRGHLVFKFRLKRLEGQPPLTTSRVEFTISS

Solvent-accessible surface area (backbone atoms only — not comparable to full-atom values): 8362 Å² total; per-residue (Å²): 137,85,78,77,75,71,88,79,63,86,84,56,59,78,56,67,46,58,63,52,76,50,68,74,68,53,95,77,53,41,67,65,75,53,39,33,37,44,64,46,62,66,34,47,36,80,92,63,90,35,48,71,77,42,58,41,60,84,46,70,69,35,33,7,44,53,30,19,33,76,65,60,48,64,26,36,40,31,42,48,44,84,31,82,87,39,98,77,38,47,48,74,44,80,74,46,49,22,30,41,77,45,77,50,74,45,65,42,100,80,68,35,44,36,41,40,35,32,31,37,52,54,83,94,59,80,79,76,89,68,77,64,79,79,75,78,79,84,124

Secondary structure (DSSP, 8-state):
------TTSTTPPSS---EEEE-S--TT-EE-SSEEEEEPSSSB-TTTT--B-S---SSHHHHHHHHHHHHT--EEEEEEEE-TTSTTSEEEEEEEEEEEEEEEEEE-TTSSEEEEEEEEEPTTSPPP-S---------

InterPro domains:
  IPR003105 SRA-YDG [PF02182] (17-125)
  IPR003105 SRA-YDG [PS51015] (1-121)
  IPR003105 SRA-YDG [SM00466] (2-125)
  IPR015947 PUA-like superfamily [SSF88697] (15-135)
  IPR036987 SRA-YDG superfamily [G3DSA:2.30.280.10] (3-138)
  IPR051357 Histone-lysine N-methyltransferase SUVAR3-9 [PTHR45660] (14-127)

Organism: Aegilops tauschii subsp. strangulata (NCBI:txid200361)

Radius of gyration: 16.63 Å; Cα contacts (8 Å, |Δi|>4): 254; chains: 1; bounding box: 57×34×38 Å